Protein AF-A0A319E8B9-F1 (afdb_monomer_lite)

pLDDT: mean 71.28, std 18.19, range [29.0, 90.31]

Structure (mmCIF, N/CA/C/O backbone):
data_AF-A0A319E8B9-F1
#
_entry.id   AF-A0A319E8B9-F1
#
loop_
_atom_site.group_PDB
_atom_site.id
_atom_site.type_symbol
_atom_site.label_atom_id
_atom_site.label_alt_id
_atom_site.label_comp_id
_atom_site.label_asym_id
_atom_site.label_entity_id
_atom_site.label_seq_id
_atom_site.pdbx_PDB_ins_code
_atom_site.Cartn_x
_atom_site.Cartn_y
_atom_site.Cartn_z
_atom_site.occupancy
_atom_site.B_iso_or_equiv
_atom_site.auth_seq_id
_atom_site.auth_comp_id
_atom_site.auth_asym_id
_atom_site.auth_atom_id
_atom_site.pdbx_PDB_model_num
ATOM 1 N N . MET A 1 1 ? 8.542 -5.017 18.004 1.00 62.09 1 MET A N 1
ATOM 2 C CA . MET A 1 1 ? 7.443 -5.905 17.569 1.00 62.09 1 MET A CA 1
ATOM 3 C C . MET A 1 1 ? 6.151 -5.189 17.927 1.00 62.09 1 MET A C 1
ATOM 5 O O . MET A 1 1 ? 5.993 -4.852 19.094 1.00 62.09 1 MET A O 1
ATOM 9 N N . ASN A 1 2 ? 5.311 -4.841 16.949 1.00 70.69 2 ASN A N 1
ATOM 10 C CA . ASN A 1 2 ? 4.074 -4.110 17.238 1.00 70.69 2 ASN A CA 1
ATOM 11 C C . ASN A 1 2 ? 3.044 -5.078 17.836 1.00 70.69 2 ASN A C 1
ATOM 13 O O . ASN A 1 2 ? 2.914 -6.191 17.320 1.00 70.69 2 ASN A O 1
ATOM 17 N N . PRO A 1 3 ? 2.341 -4.701 18.918 1.00 83.69 3 PRO A N 1
ATOM 18 C CA . PRO A 1 3 ? 1.279 -5.536 19.459 1.00 83.69 3 PRO A CA 1
ATOM 19 C C . PRO A 1 3 ? 0.155 -5.693 18.420 1.00 83.69 3 PRO A C 1
ATOM 21 O O . PRO A 1 3 ? -0.046 -4.791 17.599 1.00 83.69 3 PRO A O 1
ATOM 24 N N . PRO A 1 4 ? -0.595 -6.809 18.444 1.00 87.75 4 PRO A N 1
ATOM 25 C CA . PRO A 1 4 ? -1.777 -6.959 17.605 1.00 87.75 4 PRO A CA 1
ATOM 26 C C . PRO A 1 4 ? -2.741 -5.786 17.812 1.00 87.75 4 PRO A C 1
ATOM 28 O O . PRO A 1 4 ? -2.970 -5.362 18.945 1.00 87.75 4 PRO A O 1
ATOM 31 N N . PHE A 1 5 ? -3.329 -5.279 16.729 1.00 87.31 5 PHE A N 1
ATOM 32 C CA . PHE A 1 5 ? -4.332 -4.218 16.793 1.00 87.31 5 PHE A CA 1
ATOM 33 C C . PHE A 1 5 ? -5.568 -4.588 15.970 1.00 87.31 5 PHE A C 1
ATOM 35 O O . PHE A 1 5 ? -5.498 -5.376 15.026 1.00 87.31 5 PHE A O 1
ATOM 42 N N . SER A 1 6 ? -6.718 -4.020 16.336 1.00 89.62 6 SER A N 1
ATOM 43 C CA . SER A 1 6 ? -7.954 -4.203 15.576 1.00 89.62 6 SER A CA 1
ATOM 44 C C . SER A 1 6 ? -7.928 -3.324 14.332 1.00 89.62 6 SER A C 1
ATOM 46 O O . SER A 1 6 ? -8.065 -2.104 14.432 1.00 89.62 6 SER A O 1
ATOM 48 N N . PHE A 1 7 ? -7.799 -3.940 13.156 1.00 85.75 7 PHE A N 1
ATOM 49 C CA . PHE A 1 7 ? -7.862 -3.211 11.892 1.00 85.75 7 PHE A CA 1
ATOM 50 C C . PHE A 1 7 ? -9.218 -2.524 11.695 1.00 85.75 7 PHE A C 1
ATOM 52 O O . PHE A 1 7 ? -9.259 -1.359 11.319 1.00 85.75 7 PHE A O 1
ATOM 59 N N . ALA A 1 8 ? -10.326 -3.184 12.049 1.00 86.38 8 ALA A N 1
ATOM 60 C CA . ALA A 1 8 ? -11.660 -2.583 11.992 1.00 86.38 8 ALA A CA 1
ATOM 61 C C . ALA A 1 8 ? -11.801 -1.376 12.939 1.00 86.38 8 ALA A C 1
ATOM 63 O O . ALA A 1 8 ? -12.373 -0.352 12.566 1.00 86.38 8 ALA A O 1
ATOM 64 N N . GLY A 1 9 ? -11.240 -1.470 14.150 1.00 89.50 9 GLY A N 1
ATOM 65 C CA . GLY A 1 9 ? -11.224 -0.357 15.102 1.00 89.50 9 GLY A CA 1
ATOM 66 C C . GLY A 1 9 ? -10.387 0.819 14.600 1.00 89.50 9 GLY A C 1
ATOM 67 O O . GLY A 1 9 ? -10.825 1.966 14.675 1.00 89.50 9 GLY A O 1
ATOM 68 N N . TRP A 1 10 ? -9.214 0.531 14.031 1.00 90.00 10 TRP A N 1
ATOM 69 C CA . TRP A 1 10 ? -8.369 1.539 13.396 1.00 90.00 10 TRP A CA 1
ATOM 70 C C . TRP A 1 10 ? -9.077 2.192 12.207 1.00 90.00 10 TRP A C 1
ATOM 72 O O . TRP A 1 10 ? -9.116 3.417 12.144 1.00 90.00 10 TRP A O 1
ATOM 82 N N . LEU A 1 11 ? -9.703 1.412 11.321 1.00 85.69 11 LEU A N 1
ATOM 83 C CA . LEU A 1 11 ? -10.476 1.929 10.191 1.00 85.69 11 LEU A CA 1
ATOM 84 C C . LEU A 1 11 ? -11.563 2.895 10.662 1.00 85.69 11 LEU A C 1
ATOM 86 O O . LEU A 1 11 ? -11.626 4.009 10.155 1.00 85.69 11 LEU A O 1
ATOM 90 N N . GLY A 1 12 ? -12.361 2.519 11.668 1.00 87.81 12 GLY A N 1
ATOM 91 C CA . GLY A 1 12 ? -13.414 3.382 12.214 1.00 87.81 12 GLY A CA 1
ATOM 92 C C . GLY A 1 12 ? -12.900 4.728 12.740 1.00 87.81 12 GLY A C 1
ATOM 93 O O . GLY A 1 12 ? -13.580 5.740 12.604 1.00 87.81 12 GLY A O 1
ATOM 94 N N . GLN A 1 13 ? -11.683 4.762 13.288 1.00 90.31 13 GLN A N 1
ATOM 95 C CA . GLN A 1 13 ? -11.048 5.986 13.794 1.00 90.31 13 GLN A CA 1
ATOM 96 C C . GLN A 1 13 ? -10.334 6.795 12.700 1.00 90.31 13 GLN A C 1
ATOM 98 O O . GLN A 1 13 ? -10.165 8.004 12.840 1.00 90.31 13 GLN A O 1
ATOM 103 N N . ASN A 1 14 ? -9.913 6.140 11.614 1.00 87.81 14 ASN A N 1
ATOM 104 C CA . ASN A 1 14 ? -9.000 6.699 10.616 1.00 87.81 14 ASN A CA 1
ATOM 105 C C . ASN A 1 14 ? -9.604 6.802 9.208 1.00 87.81 14 ASN A C 1
ATOM 107 O O . ASN A 1 14 ? -8.884 7.158 8.276 1.00 87.81 14 ASN A O 1
ATOM 111 N N . GLN A 1 15 ? -10.916 6.584 9.033 1.00 83.38 15 GLN A N 1
ATOM 112 C CA . GLN A 1 15 ? -11.603 6.791 7.743 1.00 83.38 15 GLN A CA 1
ATOM 113 C C . GLN A 1 15 ? -11.279 8.156 7.122 1.00 83.38 15 GLN A C 1
ATOM 115 O O . GLN A 1 15 ? -11.174 8.295 5.908 1.00 83.38 15 GLN A O 1
ATOM 120 N N . ALA A 1 16 ? -11.055 9.167 7.963 1.00 83.19 16 ALA A N 1
ATOM 121 C CA . ALA A 1 16 ? -10.704 10.509 7.537 1.00 83.19 16 ALA A CA 1
ATOM 122 C C . ALA A 1 16 ? -9.37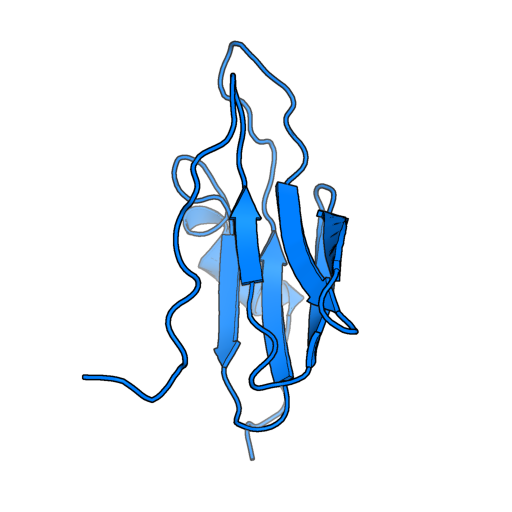2 10.626 6.766 1.00 83.19 16 ALA A C 1
ATOM 124 O O . ALA A 1 16 ? -9.200 11.605 6.039 1.00 83.19 16 ALA A O 1
ATOM 125 N N . LEU A 1 17 ? -8.451 9.673 6.937 1.00 81.69 17 LEU A N 1
ATOM 126 C CA . LEU A 1 17 ? -7.170 9.584 6.222 1.00 81.69 17 LEU A CA 1
ATOM 127 C C . LEU A 1 17 ? -7.314 8.855 4.875 1.00 81.69 17 LEU A C 1
ATOM 129 O O . LEU A 1 17 ? -6.477 8.990 3.988 1.00 81.69 17 LEU A O 1
ATOM 133 N N . LEU A 1 18 ? -8.399 8.098 4.723 1.00 78.81 18 LEU A N 1
ATOM 134 C CA . LEU A 1 18 ? -8.705 7.223 3.595 1.00 78.81 18 LEU A CA 1
ATOM 135 C C . LEU A 1 18 ? -9.754 7.856 2.665 1.00 78.81 18 LEU A C 1
ATOM 137 O O . LEU A 1 18 ? -10.636 7.184 2.147 1.00 78.81 18 LEU A O 1
ATOM 141 N N . ARG A 1 19 ? -9.664 9.176 2.487 1.00 73.62 19 ARG A N 1
ATOM 142 C CA . ARG A 1 19 ? -10.527 9.984 1.613 1.00 73.62 19 ARG A CA 1
ATOM 143 C C . ARG A 1 19 ? -9.683 10.994 0.821 1.00 73.62 19 ARG A C 1
ATOM 145 O O . ARG A 1 19 ? -8.500 11.177 1.142 1.00 73.62 19 ARG A O 1
ATOM 152 N N . PRO A 1 20 ? -10.230 11.634 -0.230 1.00 69.12 20 PRO A N 1
ATOM 153 C CA . PRO A 1 20 ? -9.500 12.632 -1.009 1.00 69.12 20 PRO A CA 1
ATOM 154 C C . PRO A 1 20 ? -8.866 13.742 -0.144 1.00 69.12 20 PRO A C 1
ATOM 156 O O . PRO A 1 20 ? -9.437 14.111 0.886 1.00 69.12 20 PRO A O 1
ATOM 159 N N . PRO A 1 21 ? -7.701 14.298 -0.544 1.00 65.75 21 PRO A N 1
ATOM 160 C CA . PRO A 1 21 ? -6.994 14.071 -1.814 1.00 65.75 21 PRO A CA 1
ATOM 161 C C . PRO A 1 21 ? -5.964 12.923 -1.795 1.00 65.75 21 PRO A C 1
ATOM 163 O O . PRO A 1 21 ? -5.477 12.541 -2.855 1.00 65.75 21 PRO A O 1
ATOM 166 N N . VAL A 1 22 ? -5.608 12.383 -0.621 1.00 67.31 22 VAL A N 1
ATOM 167 C CA . VAL A 1 22 ? -4.500 11.413 -0.479 1.00 67.31 22 VAL A CA 1
ATOM 168 C C . VAL A 1 22 ? -4.981 9.968 -0.574 1.00 67.31 22 VAL A C 1
ATOM 170 O O . VAL A 1 22 ? -4.326 9.171 -1.241 1.00 67.31 22 VAL A O 1
ATOM 173 N N . ASN A 1 23 ? -6.129 9.639 0.037 1.00 75.06 23 ASN A N 1
ATOM 174 C CA . ASN A 1 23 ? -6.902 8.400 -0.134 1.00 75.06 23 ASN A CA 1
ATOM 175 C C . ASN A 1 23 ? -6.122 7.065 0.041 1.00 75.06 23 ASN A C 1
ATOM 177 O O . ASN A 1 23 ? -6.504 6.012 -0.471 1.00 75.06 23 ASN A O 1
ATOM 181 N N . ASN A 1 24 ? -4.948 7.104 0.669 1.00 76.75 24 ASN A N 1
ATOM 182 C CA . ASN A 1 24 ? -4.177 5.944 1.111 1.00 76.75 24 ASN A CA 1
ATOM 183 C C . ASN A 1 24 ? -3.406 6.315 2.375 1.00 76.75 24 ASN A C 1
ATOM 185 O O . ASN A 1 24 ? -3.191 7.495 2.654 1.00 76.75 24 ASN A O 1
ATOM 189 N N . TYR A 1 25 ? -2.989 5.301 3.121 1.00 81.88 25 TYR A N 1
ATOM 190 C CA . TYR A 1 25 ? -2.204 5.478 4.328 1.00 81.88 25 TYR A CA 1
ATOM 191 C C . TYR A 1 25 ? -1.150 4.378 4.461 1.00 81.88 25 TYR A C 1
ATOM 193 O O . TYR A 1 25 ? -1.463 3.196 4.308 1.00 81.88 25 TYR A O 1
ATOM 201 N N . CYS A 1 26 ? 0.086 4.769 4.778 1.00 84.56 26 CYS A N 1
ATOM 202 C CA . CYS A 1 26 ? 1.148 3.842 5.157 1.00 84.56 26 CYS A CA 1
ATOM 203 C C . CYS A 1 26 ? 0.939 3.409 6.609 1.00 84.56 26 CYS A C 1
ATOM 205 O O . CYS A 1 26 ? 1.257 4.141 7.543 1.00 84.56 26 CYS A O 1
ATOM 207 N N . LEU A 1 27 ? 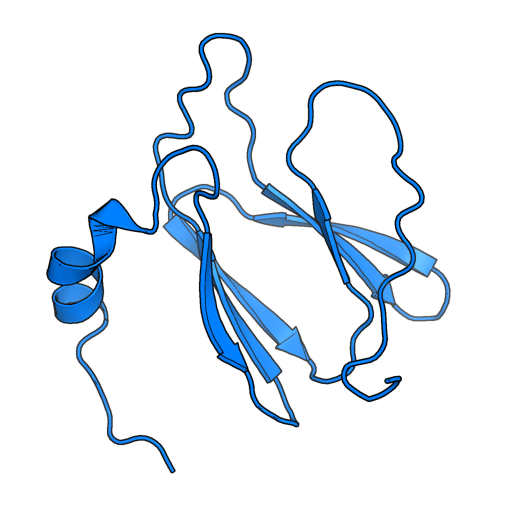0.359 2.226 6.791 1.00 85.38 27 LEU A N 1
ATOM 208 C CA . LEU A 1 27 ? 0.050 1.665 8.104 1.00 85.38 27 LEU A CA 1
ATOM 209 C C . LEU A 1 27 ? 1.303 1.118 8.795 1.00 85.38 27 LEU A C 1
ATOM 211 O O . LEU A 1 27 ? 1.389 1.109 10.022 1.00 85.38 27 LEU A O 1
ATOM 215 N N . TYR A 1 28 ? 2.272 0.654 8.008 1.00 83.56 28 TYR A N 1
ATOM 216 C CA . TYR A 1 28 ? 3.546 0.162 8.507 1.00 83.56 28 TYR A CA 1
ATOM 217 C C . TYR A 1 28 ? 4.643 0.358 7.466 1.00 83.56 28 TYR A C 1
ATOM 219 O O . TYR A 1 28 ? 4.470 -0.007 6.306 1.00 83.56 28 TYR A O 1
ATOM 227 N N . GLN A 1 29 ? 5.789 0.870 7.906 1.00 83.12 29 GLN A N 1
ATOM 228 C CA . GLN A 1 29 ? 7.001 0.986 7.105 1.00 83.12 29 GLN A CA 1
ATOM 229 C C . GLN A 1 29 ? 8.140 0.302 7.859 1.00 83.12 29 GLN A C 1
ATOM 231 O O . GLN A 1 29 ? 8.710 0.867 8.791 1.00 83.12 29 GLN A O 1
ATOM 236 N N . GLY A 1 30 ? 8.418 -0.946 7.494 1.00 80.44 30 GLY A N 1
ATOM 237 C CA . GLY A 1 30 ? 9.525 -1.724 8.034 1.00 80.44 30 GLY A CA 1
ATOM 238 C C . GLY A 1 30 ? 10.667 -1.867 7.040 1.00 80.44 30 GLY A C 1
ATOM 239 O O . GLY A 1 30 ? 10.549 -1.508 5.870 1.00 80.44 30 GLY A O 1
ATOM 240 N N . THR A 1 31 ? 11.764 -2.454 7.513 1.00 80.31 31 THR A N 1
ATOM 241 C CA . THR A 1 31 ? 12.916 -2.803 6.671 1.00 80.31 31 THR A CA 1
ATOM 242 C C . THR A 1 31 ? 12.556 -3.864 5.629 1.00 80.31 31 THR A C 1
ATOM 244 O O . THR A 1 31 ? 13.042 -3.800 4.505 1.00 80.31 31 THR A O 1
ATOM 247 N N . ASP A 1 32 ? 11.676 -4.806 5.990 1.00 79.75 32 ASP A N 1
ATOM 248 C CA . ASP A 1 32 ? 11.357 -5.980 5.167 1.00 79.75 32 ASP A CA 1
ATOM 249 C C . ASP A 1 32 ? 10.091 -5.812 4.322 1.00 79.75 32 ASP A C 1
ATOM 251 O O . ASP A 1 32 ? 9.935 -6.492 3.308 1.00 79.75 32 ASP A O 1
ATOM 255 N N . PHE A 1 33 ? 9.167 -4.938 4.729 1.00 78.56 33 PHE A N 1
ATOM 256 C CA . PHE A 1 33 ? 7.931 -4.675 3.994 1.00 78.56 33 PHE A CA 1
ATOM 257 C C . PHE A 1 33 ? 7.287 -3.342 4.378 1.00 78.56 33 PHE A C 1
ATOM 259 O O . PHE A 1 33 ? 7.443 -2.838 5.494 1.00 78.56 33 PHE A O 1
ATOM 266 N N . VAL A 1 34 ? 6.497 -2.815 3.447 1.00 80.19 34 VAL A N 1
ATOM 267 C CA . VAL A 1 34 ? 5.606 -1.669 3.648 1.00 80.19 34 VAL A CA 1
ATOM 268 C C . VAL A 1 34 ? 4.162 -2.144 3.501 1.00 80.19 34 VAL A C 1
ATOM 270 O O . VAL A 1 34 ? 3.837 -2.869 2.559 1.00 80.19 34 VAL A O 1
ATOM 273 N N . LEU A 1 35 ? 3.296 -1.742 4.433 1.00 82.38 35 LEU A N 1
ATOM 274 C CA . LEU A 1 35 ? 1.862 -2.008 4.393 1.00 82.38 35 LEU A CA 1
ATOM 275 C C . LEU A 1 35 ? 1.096 -0.716 4.121 1.00 82.38 35 LEU A C 1
ATOM 277 O O . LEU A 1 35 ? 1.099 0.205 4.941 1.00 82.38 35 LEU A O 1
ATOM 281 N N . MET A 1 36 ? 0.386 -0.693 2.998 1.00 83.12 36 MET A N 1
ATOM 282 C CA . MET A 1 36 ? -0.463 0.420 2.589 1.00 83.12 36 MET A CA 1
ATOM 283 C C . MET A 1 36 ? -1.937 0.021 2.671 1.00 83.12 36 MET A C 1
ATOM 285 O O . MET A 1 36 ? -2.311 -1.093 2.303 1.00 83.12 36 MET A O 1
ATOM 289 N N . VAL A 1 37 ? -2.776 0.949 3.123 1.00 82.06 37 VAL A N 1
ATOM 290 C CA . VAL A 1 37 ? -4.240 0.822 3.125 1.00 82.06 37 VAL A CA 1
ATOM 291 C C . VAL A 1 37 ? -4.809 1.835 2.143 1.00 82.06 37 VAL A C 1
ATOM 293 O O . VAL A 1 37 ? -4.400 2.997 2.167 1.00 82.06 37 VAL A O 1
ATOM 296 N N . VAL A 1 38 ? -5.741 1.414 1.287 1.00 77.44 38 VAL A N 1
ATOM 297 C CA . VAL A 1 38 ? -6.371 2.269 0.270 1.00 77.44 38 VAL A CA 1
ATOM 298 C C . VAL A 1 38 ? -7.843 2.488 0.611 1.00 77.44 38 VAL A C 1
ATOM 300 O O . VAL A 1 38 ? -8.563 1.545 0.931 1.00 77.44 38 VAL A O 1
ATOM 303 N N . GLY A 1 39 ? -8.264 3.753 0.595 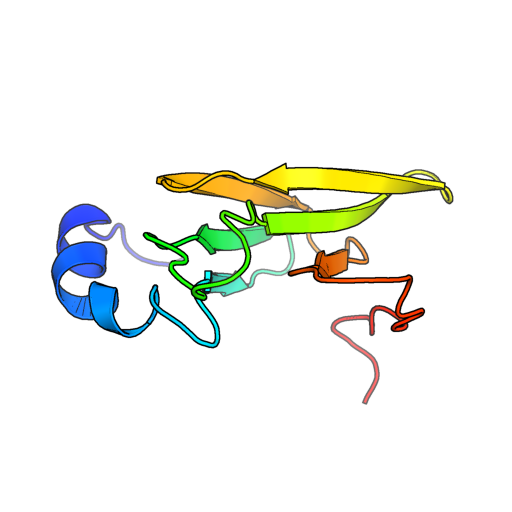1.00 74.44 39 GLY A N 1
ATOM 304 C CA . GLY A 1 39 ? -9.624 4.175 0.919 1.00 74.44 39 GLY A CA 1
ATOM 305 C C . GLY A 1 39 ? -10.566 4.285 -0.276 1.00 74.44 39 GLY A C 1
ATOM 306 O O . GLY A 1 39 ? -10.150 4.147 -1.429 1.00 74.44 39 GLY A O 1
ATOM 307 N N . GLY A 1 40 ? -11.828 4.605 0.021 1.00 65.38 40 GLY A N 1
ATOM 308 C CA . GLY A 1 40 ? -12.859 4.940 -0.959 1.00 65.38 40 GLY A CA 1
ATOM 309 C C . GLY A 1 40 ? -14.091 5.629 -0.339 1.00 65.38 40 GLY A C 1
ATOM 310 O O . GLY A 1 40 ? -14.191 5.700 0.891 1.00 65.38 40 GLY A O 1
ATOM 311 N N . PRO A 1 41 ? -15.006 6.175 -1.169 1.00 59.38 41 PRO A N 1
ATOM 312 C CA . PRO A 1 41 ? -14.915 6.231 -2.626 1.00 59.38 41 PRO A CA 1
ATOM 313 C C . PRO A 1 41 ? -13.946 7.334 -3.074 1.00 59.38 41 PRO A C 1
ATOM 315 O O . PRO A 1 41 ? -13.904 8.434 -2.515 1.00 59.38 41 PRO A O 1
ATOM 318 N N . ASN A 1 42 ? -13.141 7.047 -4.098 1.00 58.06 42 ASN A N 1
ATOM 319 C CA . ASN A 1 42 ? -12.295 8.054 -4.741 1.00 58.06 42 ASN A CA 1
ATOM 320 C C . ASN A 1 42 ? -13.149 8.921 -5.684 1.00 58.06 42 ASN A C 1
ATOM 322 O O . ASN A 1 42 ? -12.933 8.932 -6.890 1.00 58.06 42 ASN A O 1
ATOM 326 N N . GLU A 1 43 ? -14.160 9.611 -5.155 1.00 53.09 43 GLU A N 1
ATOM 327 C CA . GLU A 1 43 ? -15.018 10.513 -5.930 1.00 53.09 43 GLU A CA 1
ATOM 328 C C . GLU A 1 43 ? -14.294 11.842 -6.164 1.00 53.09 43 GLU A C 1
ATOM 330 O O . GLU A 1 43 ? -14.558 12.877 -5.551 1.00 53.09 43 GLU A O 1
ATOM 335 N N . ARG A 1 44 ? -13.326 11.807 -7.078 1.00 54.81 44 ARG A N 1
ATOM 336 C CA . ARG A 1 44 ? -12.973 12.988 -7.855 1.00 54.81 44 ARG A CA 1
ATOM 337 C C . ARG A 1 44 ? -13.920 12.960 -9.055 1.00 54.81 44 ARG A C 1
ATOM 339 O O . ARG A 1 44 ? -13.913 11.980 -9.790 1.00 54.81 44 ARG A O 1
ATOM 346 N N . ASN A 1 45 ? -14.784 13.974 -9.178 1.00 45.00 45 ASN A N 1
ATOM 347 C CA . ASN A 1 45 ? -15.959 14.051 -10.076 1.00 45.00 45 ASN A CA 1
ATOM 348 C C . ASN A 1 45 ? -15.722 13.758 -11.575 1.00 45.00 45 ASN A C 1
ATOM 350 O O . ASN A 1 45 ? -16.650 13.826 -12.375 1.00 45.00 45 ASN A O 1
ATOM 354 N N . ASP A 1 46 ? -14.498 13.459 -11.971 1.00 48.44 46 ASP A N 1
ATOM 355 C CA . ASP A 1 46 ? -14.057 13.182 -13.321 1.00 48.44 46 ASP A CA 1
ATOM 356 C C . ASP A 1 46 ? -13.556 11.735 -13.529 1.00 48.44 46 ASP A C 1
ATOM 358 O O . ASP A 1 46 ? -13.566 11.285 -14.674 1.00 48.44 46 ASP A O 1
ATOM 362 N N . TYR A 1 47 ? -13.188 10.969 -12.483 1.00 46.12 47 TYR A N 1
ATOM 363 C CA . TYR A 1 47 ? -12.627 9.612 -12.641 1.00 46.12 47 TYR A CA 1
ATOM 364 C C . TYR A 1 47 ? -12.841 8.695 -11.416 1.00 46.12 47 TYR A C 1
ATOM 366 O O . TYR A 1 47 ? -12.336 8.973 -10.332 1.00 46.12 47 TYR A O 1
ATOM 374 N N . HIS A 1 48 ? -13.481 7.531 -11.609 1.00 50.19 48 HIS A N 1
ATOM 375 C CA . HIS A 1 48 ? -13.367 6.380 -10.696 1.00 50.19 48 HIS A CA 1
ATOM 376 C C . HIS A 1 48 ? -11.979 5.750 -10.884 1.00 50.19 48 HIS A C 1
ATOM 378 O O . HIS A 1 48 ? -11.821 4.819 -11.672 1.00 50.19 48 HIS A O 1
ATOM 384 N N . SER A 1 49 ? -10.943 6.304 -10.257 1.00 52.97 49 SER A N 1
ATOM 385 C CA . SER A 1 49 ? -9.580 5.794 -10.429 1.00 52.97 49 SER A CA 1
ATOM 386 C C . SER A 1 49 ? -9.157 4.911 -9.256 1.00 52.97 49 SER A C 1
ATOM 388 O O . SER A 1 49 ? -8.885 5.406 -8.156 1.00 52.97 49 SER A O 1
ATOM 390 N N . ASP A 1 50 ? -9.080 3.603 -9.529 1.00 60.22 50 ASP A N 1
ATOM 391 C CA . ASP A 1 50 ? -8.265 2.642 -8.777 1.00 60.22 50 ASP A CA 1
ATOM 392 C C . ASP A 1 50 ? -6.833 3.191 -8.618 1.00 60.22 50 ASP A C 1
ATOM 394 O O . ASP A 1 50 ? -6.336 3.942 -9.467 1.00 60.22 50 ASP A O 1
ATOM 398 N N . MET A 1 51 ? -6.141 2.829 -7.534 1.00 74.25 51 MET A N 1
ATOM 399 C CA . MET A 1 51 ? -4.722 3.159 -7.403 1.00 74.25 51 MET A CA 1
ATOM 400 C C . MET A 1 51 ? -3.916 2.253 -8.338 1.00 74.25 51 MET A C 1
ATOM 402 O O . MET A 1 51 ? -4.114 1.042 -8.352 1.00 74.25 51 MET A O 1
ATOM 406 N N . LEU A 1 52 ? -2.945 2.813 -9.058 1.00 79.94 52 LEU A N 1
ATOM 407 C CA . LEU A 1 52 ? -1.877 2.026 -9.672 1.00 79.94 52 LEU A CA 1
ATOM 408 C C . LEU A 1 52 ? -0.606 2.208 -8.847 1.00 79.94 52 LEU A C 1
ATOM 410 O O . LEU A 1 52 ? -0.126 3.325 -8.688 1.00 79.94 52 LEU A O 1
ATOM 414 N N . LEU A 1 53 ? -0.029 1.131 -8.330 1.00 83.50 53 LEU A N 1
ATOM 415 C CA . LEU A 1 53 ? 1.312 1.157 -7.761 1.00 83.50 53 LEU A CA 1
ATOM 416 C C . LEU A 1 53 ? 2.300 0.741 -8.847 1.00 83.50 53 LEU A C 1
ATOM 418 O O . LEU A 1 53 ? 2.367 -0.431 -9.212 1.00 83.50 53 LEU A O 1
ATOM 422 N N . ARG A 1 54 ? 3.074 1.694 -9.369 1.00 86.12 54 ARG A N 1
ATOM 423 C CA . ARG A 1 54 ? 4.176 1.375 -10.280 1.00 86.12 54 ARG A CA 1
ATOM 424 C C . ARG A 1 54 ? 5.385 0.952 -9.464 1.00 86.12 54 ARG A C 1
ATOM 426 O O . ARG A 1 54 ? 5.861 1.738 -8.651 1.00 86.12 54 ARG A O 1
ATOM 433 N N . VAL A 1 55 ? 5.901 -0.246 -9.698 1.00 89.38 55 VAL A N 1
ATOM 434 C CA . VAL A 1 55 ? 7.109 -0.778 -9.054 1.00 89.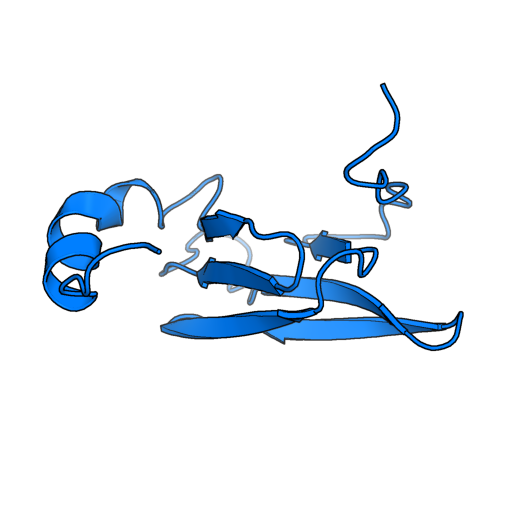38 55 VAL A CA 1
ATOM 435 C C . VAL A 1 55 ? 8.202 -1.046 -10.084 1.00 89.38 55 VAL A C 1
ATOM 437 O O . VAL A 1 55 ? 7.915 -1.169 -11.276 1.00 89.38 55 VAL A O 1
ATOM 440 N N . VAL A 1 56 ? 9.450 -1.145 -9.627 1.00 89.69 56 VAL A N 1
ATOM 441 C CA . VAL A 1 56 ? 10.559 -1.695 -10.418 1.00 89.69 56 VAL A CA 1
ATOM 442 C C . VAL A 1 56 ? 10.850 -3.108 -9.922 1.00 89.69 56 VAL A C 1
ATOM 444 O O . VAL A 1 56 ? 11.296 -3.291 -8.793 1.00 89.69 56 VAL A O 1
ATOM 447 N N . GLU A 1 57 ? 10.596 -4.103 -10.766 1.00 84.88 57 GLU A N 1
ATOM 448 C CA . GLU A 1 57 ? 10.825 -5.524 -10.492 1.00 84.88 57 GLU A CA 1
ATOM 449 C C . GLU A 1 57 ? 11.691 -6.095 -11.620 1.00 84.88 57 GLU A C 1
ATOM 451 O O . GLU A 1 57 ? 11.340 -5.965 -12.791 1.00 84.88 57 GLU A O 1
ATOM 456 N N . ASN A 1 58 ? 12.837 -6.701 -11.286 1.00 87.12 58 ASN A N 1
ATOM 457 C CA . ASN A 1 58 ? 13.797 -7.231 -12.268 1.00 87.12 58 ASN A CA 1
ATOM 458 C C . ASN A 1 58 ? 14.168 -6.211 -13.364 1.00 87.12 58 ASN A C 1
ATOM 460 O O . ASN A 1 58 ? 14.127 -6.523 -14.551 1.00 87.12 58 ASN A O 1
ATOM 464 N N . GLU A 1 59 ? 14.472 -4.974 -12.955 1.00 86.44 59 GLU A N 1
ATOM 465 C CA . GLU A 1 59 ? 14.821 -3.848 -13.844 1.00 86.44 59 GLU A CA 1
ATOM 466 C C . GLU A 1 59 ? 13.702 -3.395 -14.804 1.00 86.44 59 GLU A C 1
ATOM 468 O O . GLU A 1 59 ? 13.914 -2.512 -15.636 1.00 86.44 59 GLU A O 1
ATOM 473 N N . ALA A 1 60 ? 12.486 -3.930 -14.662 1.00 88.25 60 ALA A N 1
ATOM 474 C CA . ALA A 1 60 ? 11.327 -3.562 -15.462 1.00 88.25 60 ALA A CA 1
ATOM 475 C C . ALA A 1 60 ? 10.270 -2.830 -14.625 1.00 88.25 60 ALA A C 1
ATOM 477 O O . ALA A 1 60 ? 10.031 -3.148 -13.458 1.00 88.25 60 ALA A O 1
ATOM 478 N N . PHE A 1 61 ? 9.598 -1.854 -15.239 1.00 89.75 61 PHE A N 1
ATOM 479 C CA . PHE A 1 61 ? 8.436 -1.213 -14.631 1.00 89.75 61 PHE A CA 1
ATOM 480 C C . PHE A 1 61 ? 7.221 -2.132 -14.703 1.00 89.75 61 PHE A C 1
ATOM 482 O O . PHE A 1 61 ? 6.898 -2.665 -15.765 1.00 89.75 61 PHE A O 1
ATOM 489 N N . LYS A 1 62 ? 6.512 -2.252 -13.584 1.00 88.62 62 LYS A N 1
ATOM 490 C CA . LYS A 1 62 ? 5.271 -3.015 -13.479 1.00 88.62 62 LYS A CA 1
ATOM 491 C C . LYS A 1 62 ? 4.217 -2.200 -12.755 1.00 88.62 62 LYS A C 1
ATOM 493 O O . LYS A 1 62 ? 4.478 -1.674 -11.678 1.00 88.62 62 LYS A O 1
ATOM 498 N N . ASP A 1 63 ? 3.030 -2.133 -13.340 1.00 88.38 63 ASP A N 1
ATOM 499 C CA . ASP A 1 63 ? 1.878 -1.478 -12.730 1.00 88.38 63 ASP A CA 1
ATOM 500 C C . ASP A 1 63 ? 1.036 -2.519 -11.993 1.00 88.38 63 ASP A C 1
ATOM 502 O O . ASP A 1 63 ? 0.620 -3.526 -12.568 1.00 88.38 63 ASP A O 1
ATOM 506 N N . ILE A 1 64 ? 0.809 -2.280 -10.705 1.00 86.69 64 ILE A N 1
ATOM 507 C CA . ILE A 1 64 ? 0.006 -3.131 -9.831 1.00 86.69 64 ILE A CA 1
ATOM 508 C C . ILE A 1 64 ? -1.278 -2.362 -9.499 1.00 86.69 64 ILE A C 1
ATOM 510 O O . ILE A 1 64 ? -1.212 -1.398 -8.733 1.00 86.69 64 ILE A O 1
ATOM 514 N N . PRO A 1 65 ? -2.435 -2.729 -10.077 1.00 84.19 65 PRO A N 1
ATOM 515 C CA . PRO A 1 65 ? -3.703 -2.132 -9.687 1.00 84.19 65 PRO A CA 1
ATOM 516 C C . PRO A 1 65 ? -4.076 -2.569 -8.270 1.00 84.19 65 PRO A C 1
ATOM 518 O O . PRO A 1 65 ? -4.028 -3.756 -7.954 1.00 84.19 65 PRO A O 1
ATOM 521 N N . ILE A 1 66 ? -4.435 -1.597 -7.435 1.00 78.44 66 ILE A N 1
ATOM 522 C CA . ILE A 1 66 ? -4.935 -1.786 -6.074 1.00 78.44 66 ILE A CA 1
ATOM 523 C C . ILE A 1 66 ? -6.274 -1.058 -5.996 1.00 78.44 66 ILE A C 1
ATOM 525 O O . ILE A 1 66 ? -6.341 0.175 -6.077 1.00 78.44 66 ILE A O 1
ATOM 529 N N . LYS A 1 67 ? -7.343 -1.837 -5.883 1.00 73.50 67 LYS A N 1
ATOM 530 C CA . LYS A 1 67 ? -8.717 -1.343 -5.879 1.00 73.50 67 LYS A CA 1
ATOM 531 C C . LYS A 1 67 ? -9.136 -0.866 -4.497 1.00 73.50 67 LYS A C 1
ATOM 533 O O . LYS A 1 67 ? -8.470 -1.101 -3.487 1.00 73.50 67 LYS A O 1
ATOM 538 N N . GLU A 1 68 ? -10.277 -0.193 -4.455 1.00 71.50 68 GLU A N 1
ATOM 539 C CA . GLU A 1 68 ? -10.931 0.172 -3.203 1.00 71.50 68 GLU A CA 1
ATOM 540 C C . GLU A 1 68 ? -11.121 -1.050 -2.287 1.00 71.50 68 GLU A C 1
ATOM 542 O O . GLU A 1 68 ? -11.582 -2.107 -2.717 1.00 71.50 68 GLU A O 1
ATOM 547 N N . GLY A 1 69 ? -10.758 -0.895 -1.010 1.00 69.44 69 GLY A N 1
ATOM 548 C CA . GLY A 1 69 ? -10.861 -1.958 -0.010 1.00 69.44 69 GLY A CA 1
ATOM 549 C C . GLY A 1 69 ? -9.768 -3.029 -0.096 1.00 69.44 69 GLY A C 1
ATOM 550 O O . GLY A 1 69 ? -9.730 -3.910 0.764 1.00 69.44 69 GLY A O 1
ATOM 551 N N . GLU A 1 70 ? -8.865 -2.957 -1.078 1.00 75.62 70 GLU A N 1
ATOM 552 C CA . GLU A 1 70 ? -7.726 -3.867 -1.181 1.00 75.62 70 GLU A CA 1
ATOM 553 C C . GLU A 1 70 ? -6.529 -3.398 -0.339 1.00 75.62 70 GLU A C 1
ATOM 555 O O . GLU A 1 70 ? -6.357 -2.223 0.001 1.00 75.62 70 GLU A O 1
ATOM 560 N N . MET A 1 71 ? -5.677 -4.364 0.003 1.00 76.56 71 MET A N 1
ATOM 561 C CA . MET A 1 71 ? -4.413 -4.157 0.703 1.00 76.56 71 MET A CA 1
ATOM 562 C C . MET A 1 71 ? -3.297 -4.813 -0.098 1.00 76.56 71 MET A C 1
ATOM 564 O O . MET A 1 71 ? -3.477 -5.890 -0.666 1.00 76.56 71 MET A O 1
ATOM 568 N N . PHE A 1 72 ? -2.127 -4.183 -0.100 1.00 80.12 72 PHE A N 1
ATOM 569 C CA . PHE A 1 72 ? -0.956 -4.696 -0.795 1.00 80.12 72 PHE A CA 1
ATOM 570 C C . PHE A 1 72 ? 0.261 -4.660 0.132 1.00 80.12 72 PHE A C 1
ATOM 572 O O . PHE A 1 72 ? 0.528 -3.642 0.775 1.00 80.12 72 PHE A O 1
ATOM 579 N N . LEU A 1 73 ? 0.983 -5.782 0.210 1.00 85.12 73 LEU A N 1
ATOM 580 C CA . LEU A 1 73 ? 2.273 -5.864 0.889 1.00 85.12 73 LEU A CA 1
ATOM 581 C C . LEU A 1 73 ? 3.376 -5.779 -0.157 1.00 85.12 73 LEU A C 1
ATOM 583 O O . LEU A 1 73 ? 3.500 -6.657 -1.011 1.00 85.12 73 LEU A O 1
ATOM 587 N N . LEU A 1 74 ? 4.188 -4.732 -0.056 1.00 84.19 74 LEU A N 1
ATOM 588 C CA . LEU A 1 74 ? 5.345 -4.541 -0.915 1.00 84.19 74 LEU A CA 1
ATOM 589 C C . LEU A 1 74 ? 6.614 -4.950 -0.155 1.00 84.19 74 LEU A C 1
ATOM 591 O O . LEU A 1 74 ? 6.798 -4.470 0.970 1.00 84.19 74 LEU A O 1
ATOM 595 N N . PRO A 1 75 ? 7.504 -5.775 -0.740 1.00 85.50 75 PRO A N 1
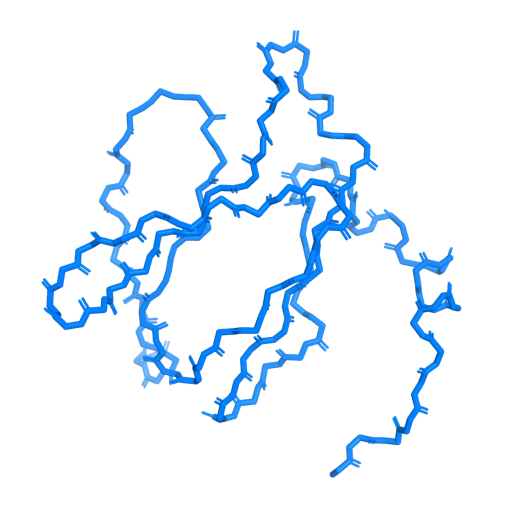ATOM 596 C CA . PRO A 1 75 ? 8.809 -6.042 -0.150 1.00 85.50 75 PRO A CA 1
ATOM 597 C C . PRO A 1 75 ? 9.581 -4.745 0.115 1.00 85.50 75 PRO A C 1
ATOM 599 O O . PRO A 1 75 ? 9.545 -3.798 -0.678 1.00 85.50 75 PRO A O 1
ATOM 602 N N . GLY A 1 76 ? 10.286 -4.705 1.238 1.00 82.50 76 GLY A N 1
ATOM 603 C CA . GLY A 1 76 ? 11.110 -3.578 1.647 1.00 82.50 76 GLY A CA 1
ATOM 604 C C . GLY A 1 76 ? 12.166 -3.254 0.597 1.00 82.50 76 GLY A C 1
ATOM 605 O O . GLY A 1 76 ? 12.627 -4.127 -0.136 1.00 82.50 76 GLY A O 1
ATOM 606 N N . ASN A 1 77 ? 12.517 -1.973 0.496 1.00 81.38 77 ASN A N 1
ATOM 607 C CA . ASN A 1 77 ? 13.445 -1.446 -0.509 1.00 81.38 77 ASN A CA 1
ATOM 608 C C . ASN A 1 77 ? 13.016 -1.644 -1.975 1.00 81.38 77 ASN A C 1
ATOM 610 O O . ASN A 1 77 ? 13.809 -1.365 -2.871 1.00 81.38 77 ASN A O 1
ATOM 614 N N . THR A 1 78 ? 11.772 -2.056 -2.255 1.00 84.12 78 THR A N 1
ATOM 615 C CA . THR A 1 78 ? 11.261 -2.073 -3.633 1.00 84.12 78 THR A CA 1
ATOM 616 C C . THR A 1 78 ? 10.982 -0.638 -4.095 1.00 84.12 78 THR A C 1
ATOM 618 O O . THR A 1 78 ? 10.132 0.030 -3.490 1.00 84.12 78 THR A O 1
ATOM 621 N N . PRO A 1 79 ? 11.637 -0.135 -5.160 1.00 86.00 79 PRO A N 1
ATOM 622 C CA . PRO A 1 79 ? 11.333 1.182 -5.705 1.00 86.00 79 PRO A CA 1
ATOM 623 C C . PRO A 1 79 ? 9.890 1.213 -6.211 1.00 86.00 79 PRO A C 1
ATOM 625 O O . PRO A 1 79 ? 9.498 0.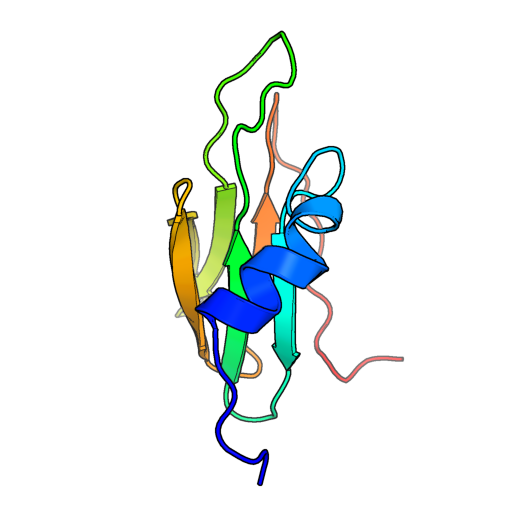375 -7.026 1.00 86.00 79 PRO A O 1
ATOM 628 N N . HIS A 1 80 ? 9.097 2.167 -5.725 1.00 82.25 80 HIS A N 1
ATOM 629 C CA . HIS A 1 80 ? 7.680 2.264 -6.054 1.00 82.25 80 HIS A CA 1
ATOM 630 C C . HIS A 1 80 ? 7.203 3.713 -6.166 1.00 82.25 80 HIS A C 1
ATOM 632 O O . HIS A 1 80 ? 7.780 4.628 -5.583 1.00 82.25 80 HIS A O 1
ATOM 638 N N . ASN A 1 81 ? 6.134 3.908 -6.930 1.00 80.88 81 ASN A N 1
ATOM 639 C CA . ASN A 1 81 ? 5.478 5.187 -7.147 1.00 80.88 81 ASN A CA 1
ATOM 640 C C . ASN A 1 81 ? 3.953 4.970 -7.155 1.00 80.88 81 ASN A C 1
ATOM 642 O O . ASN A 1 81 ? 3.435 4.368 -8.101 1.00 80.88 81 ASN A O 1
ATOM 646 N N . PRO A 1 82 ? 3.224 5.412 -6.115 1.00 77.25 82 PRO A N 1
ATOM 647 C CA . PRO A 1 82 ? 1.767 5.416 -6.123 1.00 77.25 82 PRO A CA 1
ATOM 648 C C . PRO A 1 82 ? 1.250 6.420 -7.160 1.00 77.25 82 PRO A C 1
ATOM 650 O O . PRO A 1 82 ? 1.437 7.628 -7.032 1.00 77.25 82 PRO A O 1
ATOM 653 N N . VAL A 1 83 ? 0.579 5.922 -8.190 1.00 72.88 83 VAL A N 1
ATOM 654 C CA . VAL A 1 83 ? 0.008 6.707 -9.281 1.00 72.88 83 VAL A CA 1
ATOM 655 C C . VAL A 1 83 ? -1.507 6.802 -9.102 1.00 72.88 83 VAL A C 1
ATOM 657 O O . VAL A 1 83 ? -2.214 5.804 -8.955 1.00 72.88 83 VAL A O 1
ATOM 660 N N . ARG A 1 84 ? -2.006 8.038 -9.133 1.00 63.94 84 ARG A N 1
ATOM 661 C CA . ARG A 1 84 ? -3.430 8.388 -9.135 1.00 63.94 84 ARG A CA 1
ATOM 662 C C . ARG A 1 84 ? -3.665 9.298 -10.347 1.00 63.94 84 ARG A C 1
ATOM 664 O O . ARG A 1 84 ? -3.406 10.494 -10.269 1.00 63.94 84 ARG A O 1
ATOM 671 N N . GLU A 1 85 ? -4.013 8.728 -11.499 1.00 56.59 85 GLU A N 1
ATOM 672 C CA . GLU A 1 85 ? -4.161 9.471 -12.771 1.00 56.59 85 GLU A CA 1
ATOM 673 C C . GLU A 1 85 ? -5.349 10.470 -12.708 1.00 56.59 85 GLU A C 1
ATOM 675 O O . GLU A 1 85 ? -6.320 10.230 -11.980 1.00 56.59 85 GLU A O 1
ATOM 680 N N . PRO A 1 86 ? -5.249 11.615 -13.424 1.00 41.69 86 PRO A N 1
ATOM 681 C CA . PRO A 1 86 ? -5.536 11.598 -14.858 1.00 41.69 86 PRO A CA 1
ATOM 682 C C . PRO A 1 86 ? -4.429 12.216 -15.726 1.00 41.69 86 PRO A C 1
ATOM 684 O O . PRO A 1 86 ? -4.094 13.391 -15.592 1.00 41.69 86 PRO A O 1
ATOM 687 N N . GLY A 1 87 ? -3.942 11.440 -16.692 1.00 38.44 87 GLY A N 1
ATOM 688 C CA . GLY A 1 87 ? -3.257 11.917 -17.885 1.00 38.44 87 GLY A CA 1
ATOM 689 C C . GLY A 1 87 ? -1.745 12.078 -17.748 1.00 38.44 87 GLY A C 1
ATOM 690 O O . GLY A 1 87 ? -1.256 13.174 -17.501 1.00 38.44 87 GLY A O 1
ATOM 691 N N . ARG A 1 88 ? -1.027 11.013 -18.117 1.00 35.62 88 ARG A N 1
ATOM 692 C CA . ARG A 1 88 ? 0.386 10.972 -18.549 1.00 35.62 88 ARG A CA 1
ATOM 693 C C . ARG A 1 88 ? 1.451 11.006 -17.448 1.00 35.62 88 ARG A C 1
ATOM 695 O O . ARG A 1 88 ? 1.790 12.041 -16.887 1.00 35.62 88 ARG A O 1
ATOM 702 N N . SER A 1 89 ? 2.127 9.858 -17.348 1.00 39.81 89 SER A N 1
ATOM 703 C CA . SER A 1 89 ? 3.588 9.699 -17.261 1.00 39.81 89 SER A CA 1
ATOM 704 C C . SER A 1 89 ? 4.325 10.802 -16.497 1.00 39.81 89 SER A C 1
ATOM 706 O O . SER A 1 89 ? 5.032 11.614 -17.095 1.00 39.81 89 SER A O 1
ATOM 708 N N . GLN A 1 90 ? 4.223 10.788 -15.171 1.00 36.12 90 GLN A N 1
ATOM 709 C CA . GLN A 1 90 ? 5.226 11.447 -14.345 1.00 36.12 90 GLN A CA 1
ATOM 710 C C . GLN A 1 90 ? 6.380 10.473 -14.107 1.00 36.12 90 GLN A C 1
ATOM 712 O O . GLN A 1 90 ? 6.243 9.469 -13.405 1.00 36.12 90 GLN A O 1
ATOM 717 N N . VAL A 1 91 ? 7.522 10.758 -14.733 1.00 35.72 91 VAL A N 1
ATOM 718 C CA . VAL A 1 91 ? 8.810 10.172 -14.356 1.00 35.72 91 VAL A CA 1
ATOM 719 C C . VAL A 1 91 ? 9.188 10.781 -13.008 1.00 35.72 91 VAL A C 1
ATOM 721 O O . VAL A 1 91 ? 9.894 11.780 -12.946 1.00 35.72 91 VAL A O 1
ATOM 724 N N . ASN A 1 92 ? 8.681 10.197 -11.926 1.00 37.66 92 ASN A N 1
ATOM 725 C CA . ASN A 1 92 ? 9.089 10.545 -10.573 1.00 37.66 92 ASN A CA 1
ATOM 726 C C . ASN A 1 92 ? 10.001 9.428 -10.071 1.00 37.66 92 ASN A C 1
ATOM 728 O O . ASN A 1 92 ? 9.596 8.276 -9.920 1.00 37.66 92 ASN A O 1
ATOM 732 N N . ARG A 1 93 ? 11.277 9.779 -9.911 1.00 31.14 93 ARG A N 1
ATOM 733 C CA . ARG A 1 93 ? 12.346 8.926 -9.395 1.00 31.14 93 ARG A CA 1
ATOM 734 C C . ARG A 1 93 ? 11.941 8.442 -7.999 1.00 31.14 93 ARG A C 1
ATOM 736 O O . ARG A 1 93 ? 11.831 9.258 -7.091 1.00 31.14 93 ARG A O 1
ATOM 743 N N . ALA A 1 94 ? 11.705 7.141 -7.839 1.00 40.12 94 ALA A N 1
ATOM 744 C CA . ALA A 1 94 ? 11.522 6.533 -6.526 1.00 40.12 94 ALA A CA 1
ATOM 745 C C . ALA A 1 94 ? 12.821 6.729 -5.732 1.00 40.12 94 ALA A C 1
ATOM 747 O O . ALA A 1 94 ? 13.867 6.190 -6.102 1.00 40.12 94 ALA A O 1
ATOM 748 N N . THR A 1 95 ? 12.787 7.566 -4.699 1.00 36.38 95 THR A N 1
ATOM 749 C CA . THR A 1 95 ? 13.910 7.715 -3.778 1.00 36.38 95 THR A CA 1
ATOM 750 C C . THR A 1 95 ? 14.018 6.444 -2.943 1.00 36.38 95 THR A C 1
ATOM 752 O O . THR A 1 95 ? 13.021 5.923 -2.440 1.00 36.38 95 THR A O 1
ATOM 755 N N . HIS A 1 96 ? 15.234 5.907 -2.834 1.00 34.16 96 HIS A N 1
ATOM 756 C CA . HIS A 1 96 ? 15.541 4.893 -1.832 1.00 34.16 96 HIS A CA 1
ATOM 757 C C . HIS A 1 96 ? 15.166 5.449 -0.454 1.00 34.16 96 HIS A C 1
ATOM 759 O O . HIS A 1 96 ? 15.449 6.612 -0.159 1.00 34.16 96 HIS A O 1
ATOM 765 N N . ALA A 1 97 ? 14.565 4.617 0.398 1.00 38.03 97 ALA A N 1
ATOM 766 C CA . ALA A 1 97 ? 14.469 4.890 1.827 1.00 38.03 97 ALA A CA 1
ATOM 767 C C . ALA A 1 97 ? 15.890 4.827 2.419 1.00 38.03 97 ALA A C 1
ATOM 769 O O . ALA A 1 97 ? 16.296 3.812 2.973 1.00 38.03 97 ALA A O 1
ATOM 770 N N . GLY A 1 98 ? 16.689 5.870 2.188 1.00 37.09 98 GLY A N 1
ATOM 771 C CA . GLY A 1 98 ? 18.105 5.882 2.546 1.00 37.09 98 GLY A CA 1
ATOM 772 C C . GLY A 1 98 ? 18.971 6.977 1.923 1.00 37.09 98 GLY A C 1
ATOM 773 O O . GLY A 1 98 ? 20.093 7.127 2.388 1.00 37.09 98 GLY A O 1
ATOM 774 N N . ASP A 1 99 ? 18.489 7.764 0.954 1.00 29.00 99 ASP A N 1
ATOM 775 C CA . ASP A 1 99 ? 19.269 8.891 0.418 1.00 29.00 99 ASP A CA 1
ATOM 776 C C . ASP A 1 99 ? 18.659 10.249 0.811 1.00 29.00 99 ASP A C 1
ATOM 778 O O . ASP A 1 99 ? 17.646 10.675 0.253 1.00 29.00 99 ASP A O 1
ATOM 782 N N . SER A 1 100 ? 19.371 10.903 1.745 1.00 32.12 100 SER A N 1
ATOM 783 C CA . SER A 1 100 ? 19.285 12.283 2.281 1.00 32.12 100 SER A CA 1
ATOM 784 C C . SER A 1 100 ? 18.050 12.713 3.073 1.00 32.12 100 SER A C 1
ATOM 786 O O . SER A 1 100 ? 16.948 12.798 2.493 1.00 32.12 100 SER A O 1
#

Organism: NCBI:txid1448320

Secondary structure (DSSP, 8-state):
-PPP--HHHHHHHHGGGSSTTT-EEEEEE-SSEEEEEE-S--EETTEE--EEEEEEETTEEEEEEE-TT-EEEEETT--EEEE--SSS--------TT--

Radius of gyration: 14.49 Å; chains: 1; bounding box: 35×21×38 Å

InterPro domains:
  IPR010329 3-hydroxyanthranilic acid dioxygenase [PF06052] (4-85)
  IPR010329 3-hydroxyanthranilic acid dioxygenase [PTHR15497] (3-84)
  IPR011051 RmlC-like cupin domain superfamily [SSF51182] (2-87)
  IPR014710 RmlC-like jelly roll fold [G3DSA:2.60.120.10] (2-89)

Foldseek 3Di:
DDDDDDPVVVCVVCLVVCEPDNNKDFPDADQFKTKMAGADDHPPVPDSDFKWKWWQDPNDTDTDGAGHGGIDIDTHQIQIDTDGDDDDDDPDGRDGPDDD

Sequence (100 aa):
MNPPFSFAGWLGQNQALLRPPVNNYCLYQGTDFVLMVVGGPNERNDYHSDMLLRVVENEAFKDIPIKEGEMFLLPGNTPHNPVREPGRSQVNRATHAGDS